Protein AF-A0AAW1JIC4-F1 (afdb_monomer_lite)

pLDDT: mean 74.6, std 15.74, range [35.25, 96.25]

Organism: Popillia japonica (NCBI:txid7064)

Foldseek 3Di:
DDPPPPDDPQADQQLRLVVCLVVDVVSVQFFDDKAFDQFPPPPPDDDPQVVPPPPPPDPVPDGPSRSRGHMDTDTDDPDDVDDPVPPDPVVVVPPPPPPPPVPPDPDDDDDDDPDDDDPPPPPDDPPPPPPPPDDPVNVVCVVCPPVNVVVVVVVVVVVVVVVD

Radius of gyration: 30.94 Å; chains: 1; bounding box: 76×45×78 Å

Secondary structure (DSSP, 8-state):
--------TT-EEHHHHHHHHHH-HHHHHHEEEEEEPPPTTTT-S---TT-S-TT---GGG--HHHHTSEEEEEE-----S-S-TTS-TTTGGG-------S--PPPPPP-----PPPP---PPP----------HHHHHHHHS-HHHHHHHHHHHHHHHHH--

InterPro domains:
  IPR052638 PiggyBac transposable element-derived [PTHR47055] (13-160)

Sequence (164 aa):
MEDIGVRFERGLTLQEALSMIEDDEDFCRKTEEIILYPPVNACEDLTDEDSGDEFDLSLNNLPGSQLGAASEVKFQSDDEWSSDDNVPLSTLTKSSKHIRNNNAKDKKKYNWENIDLTPETSTFENETIVGNRMTPVDLFSLFFDDSLLQLILDKTEYYAQIDS

Structure (mmCIF, N/CA/C/O backbone):
data_AF-A0AAW1JIC4-F1
#
_entry.id   AF-A0AAW1JIC4-F1
#
loop_
_atom_site.group_PDB
_atom_site.id
_atom_site.type_symbol
_atom_site.label_atom_id
_atom_site.label_alt_id
_atom_site.label_comp_id
_atom_site.label_asym_id
_atom_site.label_entity_id
_atom_site.label_seq_id
_atom_site.pdbx_PDB_ins_code
_atom_site.Cartn_x
_atom_site.Cartn_y
_atom_site.Cartn_z
_atom_site.occupancy
_atom_site.B_iso_or_equiv
_atom_site.auth_seq_id
_atom_site.auth_comp_id
_atom_site.auth_asym_id
_atom_site.auth_atom_id
_atom_site.pdbx_PDB_model_num
ATOM 1 N N . MET A 1 1 ? -3.499 15.198 35.604 1.00 35.25 1 MET A N 1
ATOM 2 C CA . MET A 1 1 ? -2.865 15.044 34.286 1.00 35.25 1 MET A CA 1
ATOM 3 C C . MET A 1 1 ? -4.012 14.707 33.366 1.00 35.25 1 MET A C 1
ATOM 5 O O . MET A 1 1 ? -4.685 13.722 33.626 1.00 35.25 1 MET A O 1
ATOM 9 N N . GLU A 1 2 ? -4.402 15.648 32.517 1.00 35.38 2 GLU A N 1
ATOM 10 C CA . GLU A 1 2 ? -5.624 15.539 31.720 1.00 35.38 2 GLU A CA 1
ATOM 11 C C . GLU A 1 2 ? -5.402 14.499 30.621 1.00 35.38 2 GLU A C 1
ATOM 13 O O . GLU A 1 2 ? -4.472 14.634 29.828 1.00 35.38 2 GLU A O 1
ATOM 18 N N . ASP A 1 3 ? -6.233 13.455 30.614 1.00 47.72 3 ASP A N 1
ATOM 19 C CA . ASP A 1 3 ? -6.337 12.502 29.513 1.00 47.72 3 ASP A CA 1
ATOM 20 C C . ASP A 1 3 ? -6.797 13.264 28.267 1.00 47.72 3 ASP A C 1
ATOM 22 O O . ASP A 1 3 ? -7.994 13.448 28.024 1.00 47.72 3 ASP A O 1
ATOM 26 N N . ILE A 1 4 ? -5.841 13.713 27.457 1.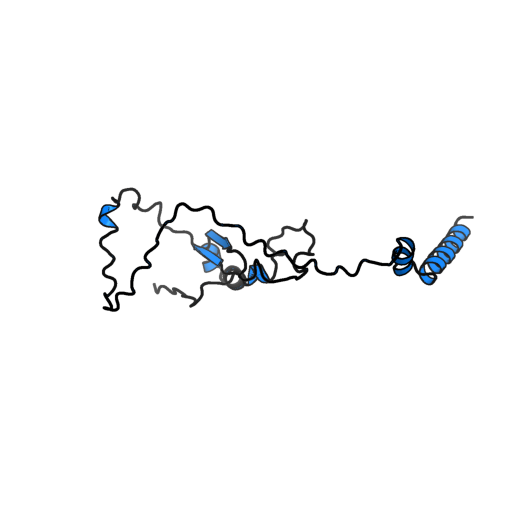00 41.34 4 ILE A N 1
ATOM 27 C CA . ILE A 1 4 ? -6.080 14.108 26.069 1.00 41.34 4 ILE A CA 1
ATOM 28 C C . ILE A 1 4 ? -6.298 12.814 25.278 1.00 41.34 4 ILE A C 1
ATOM 30 O O . ILE A 1 4 ? -5.471 12.333 24.515 1.00 41.34 4 ILE A O 1
ATOM 34 N N . GLY A 1 5 ? -7.448 12.194 25.531 1.00 44.19 5 GLY A N 1
ATOM 35 C CA . GLY A 1 5 ? -7.982 11.129 24.705 1.00 44.19 5 GLY A CA 1
ATOM 36 C C . GLY A 1 5 ? -8.587 11.766 23.468 1.00 44.19 5 GLY A C 1
ATOM 37 O O . GLY A 1 5 ? -9.788 12.043 23.448 1.00 44.19 5 GLY A O 1
ATOM 38 N N . VAL A 1 6 ? -7.765 12.032 22.453 1.00 47.19 6 VAL A N 1
ATOM 39 C CA . VAL A 1 6 ? -8.264 12.409 21.129 1.00 47.19 6 VAL A CA 1
ATOM 40 C C . VAL A 1 6 ? -9.059 11.215 20.599 1.00 47.19 6 VAL A C 1
ATOM 42 O O . VAL A 1 6 ? -8.504 10.213 20.160 1.00 47.19 6 VAL A O 1
ATOM 45 N N . ARG A 1 7 ? -10.386 11.270 20.734 1.00 44.19 7 ARG A N 1
ATOM 46 C CA . ARG A 1 7 ? -11.290 10.247 20.205 1.00 44.19 7 ARG A CA 1
ATOM 47 C C . ARG A 1 7 ? -11.749 10.683 18.826 1.00 44.19 7 ARG A C 1
ATOM 49 O O . ARG A 1 7 ? -12.688 11.464 18.701 1.00 44.19 7 ARG A O 1
ATOM 56 N N . PHE A 1 8 ? -11.077 10.172 17.806 1.00 50.06 8 PHE A N 1
ATOM 57 C CA . PHE A 1 8 ? -11.509 10.319 16.424 1.00 50.06 8 PHE A CA 1
ATOM 58 C C . PHE A 1 8 ? -12.828 9.560 16.231 1.00 50.06 8 PHE A C 1
ATOM 60 O O . PHE A 1 8 ? -12.914 8.369 16.530 1.00 50.06 8 PHE A O 1
ATOM 67 N N . GLU A 1 9 ? -13.866 10.241 15.736 1.00 50.66 9 GLU A N 1
ATOM 68 C CA . GLU A 1 9 ? -15.226 9.700 15.532 1.00 50.66 9 GLU A CA 1
ATOM 69 C C . GLU A 1 9 ? -15.273 8.462 14.605 1.00 50.66 9 GLU A C 1
ATOM 71 O O . GLU A 1 9 ? -16.305 7.792 14.532 1.00 50.66 9 GLU A O 1
ATOM 76 N N . ARG A 1 10 ? -14.165 8.147 13.910 1.00 56.78 10 ARG A N 1
ATOM 77 C CA . ARG A 1 10 ? -14.007 7.021 12.972 1.00 56.78 10 ARG A CA 1
ATOM 78 C C . ARG A 1 10 ? -12.696 6.220 13.126 1.00 56.78 10 ARG A C 1
ATOM 80 O O . ARG A 1 10 ? -12.415 5.390 12.271 1.00 56.78 10 ARG A O 1
ATOM 87 N N . GLY A 1 11 ? -11.932 6.419 14.205 1.00 72.31 11 GLY A N 1
ATOM 88 C CA . GLY A 1 11 ? -10.557 5.895 14.319 1.00 72.31 11 GLY A CA 1
ATOM 89 C C . GLY A 1 11 ? -9.532 6.735 13.539 1.00 72.31 11 GLY A C 1
ATOM 90 O O . GLY A 1 11 ? -9.909 7.745 12.948 1.00 72.31 11 GLY A O 1
ATOM 91 N N . LEU A 1 12 ? -8.252 6.345 13.588 1.00 82.00 12 LEU A N 1
ATOM 92 C CA . LEU A 1 12 ? -7.150 6.981 12.851 1.00 82.00 12 LEU A CA 1
ATOM 93 C C . LEU A 1 12 ? -6.962 6.303 11.493 1.00 82.00 12 LEU A C 1
ATOM 95 O O . LEU A 1 12 ? -6.908 5.072 11.420 1.00 82.00 12 LEU A O 1
ATOM 99 N N . THR A 1 13 ? -6.806 7.081 10.426 1.00 90.12 13 THR A N 1
ATOM 100 C CA . THR A 1 13 ? -6.215 6.553 9.188 1.00 90.12 13 THR A CA 1
ATOM 101 C C . THR A 1 13 ? -4.721 6.306 9.386 1.00 90.12 13 THR A C 1
ATOM 103 O O . THR A 1 13 ? -4.095 6.924 10.253 1.00 90.12 13 THR A O 1
ATOM 106 N N . LEU A 1 14 ? -4.130 5.408 8.596 1.00 90.25 14 LEU A N 1
ATOM 107 C CA . LEU A 1 14 ? -2.694 5.142 8.685 1.00 90.25 14 LEU A CA 1
ATOM 108 C C . LEU A 1 14 ? -1.866 6.411 8.446 1.00 90.25 14 LEU A C 1
ATOM 110 O O . LEU A 1 14 ? -0.904 6.656 9.168 1.00 90.25 14 LEU A O 1
ATOM 114 N N . GLN A 1 15 ? -2.259 7.242 7.478 1.00 91.19 15 GLN A N 1
ATOM 115 C CA . GLN A 1 15 ? -1.583 8.513 7.224 1.00 91.19 15 GLN A CA 1
ATOM 116 C C . GLN A 1 15 ? -1.606 9.432 8.452 1.00 91.19 15 GLN A C 1
ATOM 118 O O . GLN A 1 15 ? -0.574 9.985 8.816 1.00 91.19 15 GLN A O 1
ATOM 123 N N . GLU A 1 16 ? -2.757 9.577 9.112 1.00 90.44 16 GLU A N 1
ATOM 124 C CA . GLU A 1 16 ? -2.870 10.401 10.321 1.00 90.44 16 GLU A CA 1
ATOM 125 C C . GLU A 1 16 ? -2.018 9.847 11.465 1.00 90.44 16 GLU A C 1
ATOM 127 O O . GLU A 1 16 ? -1.345 10.616 12.150 1.00 90.44 16 GLU A O 1
ATOM 132 N N . ALA A 1 17 ? -2.015 8.525 11.657 1.00 89.75 17 ALA A N 1
ATOM 133 C CA . ALA A 1 17 ? -1.195 7.876 12.673 1.00 89.75 17 ALA A CA 1
ATOM 134 C C . ALA A 1 17 ? 0.304 8.113 12.429 1.00 89.75 17 ALA A C 1
ATOM 136 O O . ALA A 1 17 ? 1.021 8.476 13.359 1.00 89.75 17 ALA A O 1
ATOM 137 N N . LEU A 1 18 ? 0.769 7.966 11.184 1.00 90.12 18 LEU A N 1
ATOM 138 C CA . LEU A 1 18 ? 2.163 8.223 10.815 1.00 90.12 18 LEU A CA 1
ATOM 139 C C . LEU A 1 18 ? 2.533 9.698 10.992 1.00 90.12 18 LEU A C 1
ATOM 141 O O . LEU A 1 18 ? 3.547 9.986 11.620 1.00 90.12 18 LEU A O 1
ATOM 145 N N . SER A 1 19 ? 1.690 10.631 10.539 1.00 90.19 19 SER A N 1
ATOM 146 C CA . SER A 1 19 ? 1.935 12.066 10.735 1.00 90.19 19 SER A CA 1
ATOM 147 C C . SER A 1 19 ? 2.032 12.438 12.216 1.00 90.19 19 SER A C 1
ATOM 149 O O . SER A 1 19 ? 2.903 13.211 12.594 1.00 90.19 19 SER A O 1
ATOM 151 N N . MET A 1 20 ? 1.205 11.848 13.085 1.00 89.25 20 MET A N 1
ATOM 152 C CA . MET A 1 20 ? 1.302 12.082 14.533 1.00 89.25 20 MET A CA 1
ATOM 153 C C . MET A 1 20 ? 2.606 11.549 15.131 1.00 89.25 20 MET A C 1
ATOM 155 O O . MET A 1 20 ? 3.162 12.177 16.025 1.00 89.25 20 MET A O 1
ATOM 159 N N . ILE A 1 21 ? 3.108 10.414 14.642 1.00 89.44 21 ILE A N 1
ATOM 160 C CA . ILE A 1 21 ? 4.390 9.845 15.086 1.00 89.44 21 ILE A CA 1
ATOM 161 C C . ILE A 1 21 ? 5.571 10.697 14.611 1.00 89.44 21 ILE A C 1
ATOM 163 O O . ILE A 1 21 ? 6.561 10.820 15.329 1.00 89.44 21 ILE A O 1
ATOM 167 N N . GLU A 1 22 ? 5.486 11.279 13.417 1.00 88.94 22 GLU A N 1
ATOM 168 C CA . GLU A 1 22 ? 6.539 12.136 12.867 1.00 88.94 22 GLU A CA 1
ATOM 169 C C . GLU A 1 22 ? 6.579 13.519 13.534 1.00 88.94 22 GLU A C 1
ATOM 171 O O . GLU A 1 22 ? 7.666 14.028 13.817 1.00 88.94 22 GLU A O 1
ATOM 176 N N . ASP A 1 23 ? 5.413 14.106 13.817 1.00 91.25 23 ASP A N 1
ATOM 177 C CA . ASP A 1 23 ? 5.299 15.468 14.349 1.00 91.25 23 ASP A CA 1
ATOM 178 C C . ASP A 1 23 ? 5.423 15.547 15.887 1.00 91.25 23 ASP A C 1
ATOM 180 O O . ASP A 1 23 ? 5.848 16.581 16.413 1.00 91.25 23 ASP A O 1
ATOM 184 N N . ASP A 1 24 ? 5.060 14.490 16.628 1.00 89.94 24 ASP A N 1
ATOM 185 C CA . ASP A 1 24 ? 5.048 14.466 18.100 1.00 89.94 24 ASP A CA 1
ATOM 186 C C . ASP A 1 24 ? 6.031 13.421 18.671 1.00 89.94 24 ASP A C 1
ATOM 188 O O . ASP A 1 24 ? 5.771 12.214 18.701 1.00 89.94 24 ASP A O 1
ATOM 192 N N . GLU A 1 25 ? 7.171 13.899 19.192 1.00 87.75 25 GLU A N 1
ATOM 193 C CA . GLU A 1 25 ? 8.197 13.053 19.822 1.00 87.75 25 GLU A CA 1
ATOM 194 C C . GLU A 1 25 ? 7.677 12.256 21.032 1.00 87.75 25 GLU A C 1
ATOM 196 O O . GLU A 1 25 ? 8.139 11.136 21.273 1.00 87.75 25 GLU A O 1
ATOM 201 N N . ASP A 1 26 ? 6.746 12.808 21.814 1.00 85.88 26 ASP A N 1
ATOM 202 C CA . ASP A 1 26 ? 6.189 12.122 22.981 1.00 85.88 26 ASP A CA 1
ATOM 203 C C . ASP A 1 26 ? 5.204 11.031 22.548 1.00 85.88 26 ASP A C 1
ATOM 205 O O . ASP A 1 26 ? 5.155 9.963 23.167 1.00 85.88 26 ASP A O 1
ATOM 209 N N . PHE A 1 27 ? 4.448 11.268 21.475 1.00 85.62 27 PHE A N 1
ATOM 210 C CA . PHE A 1 27 ? 3.596 10.262 20.840 1.00 85.62 27 PHE A CA 1
ATOM 211 C C . PHE A 1 27 ? 4.431 9.124 20.243 1.00 85.62 27 PHE A C 1
ATOM 213 O O . PHE A 1 27 ? 4.146 7.950 20.491 1.00 85.62 27 PHE A O 1
ATOM 220 N N . CYS A 1 28 ? 5.512 9.462 19.538 1.00 86.94 28 CYS A N 1
ATOM 221 C CA . CYS A 1 28 ? 6.463 8.511 18.969 1.00 86.94 28 CYS A CA 1
ATOM 222 C C . CYS A 1 28 ? 7.075 7.603 20.043 1.00 86.94 28 CYS A C 1
ATOM 224 O O . CYS A 1 28 ? 7.034 6.382 19.921 1.00 86.94 28 CYS A O 1
ATOM 226 N N . ARG A 1 29 ? 7.560 8.176 21.154 1.00 87.12 29 ARG A N 1
ATOM 227 C CA . ARG A 1 29 ? 8.162 7.404 22.260 1.00 87.12 29 ARG A CA 1
ATOM 228 C C . ARG A 1 29 ? 7.191 6.455 22.949 1.00 87.12 29 ARG A C 1
ATOM 230 O O . ARG A 1 29 ? 7.623 5.435 23.470 1.00 87.12 29 ARG A O 1
ATOM 237 N N . LYS A 1 30 ? 5.910 6.814 23.007 1.00 86.88 30 LYS A N 1
ATOM 238 C CA . LYS A 1 30 ? 4.875 5.977 23.623 1.00 86.88 30 LYS A CA 1
ATOM 239 C C . LYS A 1 30 ? 4.348 4.917 22.673 1.00 86.88 30 LYS A C 1
ATOM 241 O O . LYS A 1 30 ? 3.699 3.994 23.143 1.00 86.88 30 LYS A O 1
ATOM 246 N N . THR A 1 31 ? 4.551 5.058 21.369 1.00 86.69 31 THR A N 1
ATOM 247 C CA . THR A 1 31 ? 4.012 4.129 20.377 1.00 86.69 31 THR A CA 1
ATOM 248 C C . THR A 1 31 ? 4.856 2.857 20.336 1.00 86.69 31 THR A C 1
ATOM 250 O O . THR A 1 31 ? 6.064 2.915 20.132 1.00 86.69 31 THR A O 1
ATOM 253 N N . GLU A 1 32 ? 4.218 1.704 20.529 1.00 87.81 32 GLU A N 1
ATOM 254 C CA . GLU A 1 32 ? 4.856 0.385 20.472 1.00 87.81 32 GLU A CA 1
ATOM 255 C C . GLU A 1 32 ? 4.605 -0.289 19.117 1.00 87.81 32 GLU A C 1
ATOM 257 O O . GLU A 1 32 ? 5.537 -0.765 18.472 1.00 87.81 32 GLU A O 1
ATOM 262 N N . GLU A 1 33 ? 3.345 -0.315 18.669 1.00 88.19 33 GLU A N 1
ATOM 263 C CA . GLU A 1 33 ? 2.927 -1.019 17.453 1.00 88.19 33 GLU A CA 1
ATOM 264 C C . GLU A 1 33 ? 1.884 -0.201 16.682 1.00 88.19 33 GLU A C 1
ATOM 266 O O . GLU A 1 33 ? 1.047 0.486 17.272 1.00 88.19 33 GLU A O 1
ATOM 271 N N . ILE A 1 34 ? 1.902 -0.325 15.353 1.00 87.38 34 ILE A N 1
ATOM 272 C CA . ILE A 1 34 ? 0.835 0.152 14.469 1.00 87.38 34 ILE A CA 1
ATOM 273 C C . ILE A 1 34 ? 0.222 -1.073 13.796 1.00 87.38 34 ILE A C 1
ATOM 275 O O . ILE A 1 34 ? 0.916 -1.848 13.138 1.00 87.38 34 ILE A O 1
ATOM 279 N N . ILE A 1 35 ? -1.082 -1.248 13.964 1.00 88.25 35 ILE A N 1
ATOM 280 C CA . ILE A 1 35 ? -1.854 -2.342 13.385 1.00 88.25 35 ILE A CA 1
ATOM 281 C C . ILE A 1 35 ? -2.569 -1.813 12.144 1.00 88.25 35 ILE A C 1
ATOM 283 O O . ILE A 1 35 ? -3.330 -0.844 12.206 1.00 88.25 35 ILE A O 1
ATOM 287 N N . LEU A 1 36 ? -2.316 -2.471 11.014 1.00 87.00 36 LEU A N 1
ATOM 288 C CA . LEU A 1 36 ? -2.891 -2.136 9.717 1.00 87.00 36 LEU A CA 1
ATOM 289 C C . LEU A 1 36 ? -4.117 -2.999 9.438 1.00 87.00 36 LEU A C 1
ATOM 291 O O . LEU A 1 36 ? -4.044 -4.227 9.514 1.00 87.00 36 LEU A O 1
ATOM 295 N N . TYR A 1 37 ? -5.221 -2.363 9.057 1.00 86.31 37 TYR A N 1
ATOM 296 C CA . TYR A 1 37 ? -6.387 -3.065 8.533 1.00 86.31 37 TYR A CA 1
ATOM 297 C C . TYR A 1 37 ? -6.373 -3.080 6.999 1.00 86.31 37 TYR A C 1
ATOM 299 O O . TYR A 1 37 ? -5.749 -2.213 6.379 1.00 86.31 37 TYR A O 1
ATOM 307 N N . PRO A 1 38 ? -7.059 -4.052 6.369 1.00 85.00 38 PRO A N 1
ATOM 308 C CA . PRO A 1 38 ? -7.260 -4.040 4.927 1.00 85.00 38 PRO A CA 1
ATOM 309 C C . PRO A 1 38 ? -7.904 -2.723 4.461 1.00 85.00 38 PRO A C 1
ATOM 311 O O . PRO A 1 38 ? -8.723 -2.152 5.193 1.00 85.00 38 PRO A O 1
ATOM 314 N N . PRO A 1 39 ? -7.584 -2.246 3.248 1.00 81.62 39 PRO A N 1
ATOM 315 C CA . PRO A 1 39 ? -8.174 -1.032 2.709 1.00 81.62 39 PRO A CA 1
ATOM 316 C C . PRO A 1 39 ? -9.678 -1.223 2.469 1.00 81.62 39 PRO A C 1
ATOM 318 O O . PRO A 1 39 ? -10.148 -2.317 2.156 1.00 81.62 39 PRO A O 1
ATOM 321 N N . VAL A 1 40 ? -10.449 -0.138 2.594 1.00 72.88 40 VAL A N 1
ATOM 322 C CA . VAL A 1 40 ? -11.923 -0.153 2.463 1.00 72.88 40 VAL A CA 1
ATOM 323 C C . VAL A 1 40 ? -12.371 -0.658 1.082 1.00 72.88 40 VAL A C 1
ATOM 325 O O . VAL A 1 40 ? -13.410 -1.306 0.971 1.00 72.88 40 VAL A O 1
ATOM 328 N N . ASN A 1 41 ? -11.542 -0.432 0.062 1.00 68.50 41 ASN A N 1
ATOM 329 C CA . ASN A 1 41 ? -11.793 -0.793 -1.331 1.00 68.50 41 ASN A CA 1
ATOM 330 C C . ASN A 1 41 ? -11.065 -2.074 -1.771 1.00 68.50 41 ASN A C 1
ATOM 332 O O . ASN A 1 41 ? -10.784 -2.233 -2.952 1.00 68.50 41 ASN A O 1
ATOM 336 N N . ALA A 1 42 ? -10.786 -3.016 -0.859 1.00 59.22 42 ALA A N 1
ATOM 337 C CA . ALA A 1 42 ? -10.099 -4.277 -1.182 1.00 59.22 42 ALA A CA 1
ATOM 338 C C . ALA A 1 42 ? -10.750 -5.110 -2.316 1.00 59.22 42 ALA A C 1
ATOM 340 O O . ALA A 1 42 ? -10.124 -6.045 -2.808 1.00 59.22 42 ALA A O 1
ATOM 341 N N . CYS A 1 43 ? -11.989 -4.789 -2.717 1.00 54.69 43 CYS A N 1
ATOM 342 C CA . CYS A 1 43 ? -12.743 -5.487 -3.760 1.00 54.69 43 CYS A CA 1
ATOM 343 C C . CYS A 1 43 ? -13.437 -4.552 -4.782 1.00 54.69 43 CYS A C 1
ATOM 345 O O . CYS A 1 43 ? -14.361 -5.015 -5.448 1.00 54.69 43 CYS A O 1
ATOM 347 N N . GLU A 1 44 ? -13.101 -3.256 -4.870 1.00 57.88 44 GLU A N 1
ATOM 348 C CA . GLU A 1 44 ? -13.708 -2.356 -5.877 1.00 57.88 44 GLU A CA 1
ATOM 349 C C . GLU A 1 44 ? -12.947 -2.441 -7.218 1.00 57.88 44 GLU A C 1
ATOM 351 O O . GLU A 1 44 ? -11.726 -2.585 -7.233 1.00 57.88 44 GLU A O 1
ATOM 356 N N . ASP A 1 45 ? -13.687 -2.433 -8.333 1.00 57.44 45 ASP A N 1
ATOM 357 C CA . ASP A 1 45 ? -13.226 -2.837 -9.668 1.00 57.44 45 ASP A CA 1
ATOM 358 C C . ASP A 1 45 ? -12.035 -2.026 -10.228 1.00 57.44 45 ASP A C 1
ATOM 360 O O . ASP A 1 45 ? -12.096 -0.805 -10.362 1.00 57.44 45 ASP A O 1
ATOM 364 N N . LEU A 1 46 ? -11.025 -2.772 -10.703 1.00 57.53 46 LEU A N 1
ATOM 365 C CA . LEU A 1 46 ? -10.157 -2.468 -11.854 1.00 57.53 46 LEU A CA 1
ATOM 366 C C . LEU A 1 46 ? -9.384 -1.135 -11.835 1.00 57.53 46 LEU A C 1
ATOM 368 O O . LEU A 1 46 ? -9.575 -0.296 -12.718 1.00 57.53 46 LEU A O 1
ATOM 372 N N . THR A 1 47 ? -8.392 -1.000 -10.954 1.00 54.28 47 THR A N 1
ATOM 373 C CA . THR A 1 47 ? -7.260 -0.100 -11.231 1.00 54.28 47 THR A CA 1
ATOM 374 C C . THR A 1 47 ? -5.917 -0.772 -10.981 1.00 54.28 47 THR A C 1
ATOM 376 O O . THR A 1 47 ? -5.693 -1.440 -9.977 1.00 54.28 47 THR A O 1
ATOM 379 N N . ASP A 1 48 ? -5.023 -0.529 -11.926 1.00 58.75 48 ASP A N 1
ATOM 380 C CA . ASP A 1 48 ? -3.590 -0.793 -12.035 1.00 58.75 48 ASP A CA 1
ATOM 381 C C . ASP A 1 48 ? -2.727 -0.172 -10.914 1.00 58.75 48 ASP A C 1
ATOM 383 O O . ASP A 1 48 ? -1.522 -0.012 -11.095 1.00 58.75 48 ASP A O 1
ATOM 387 N N . GLU A 1 49 ? -3.306 0.157 -9.755 1.00 56.56 49 GLU A N 1
ATOM 388 C CA . GLU A 1 49 ? -2.620 0.842 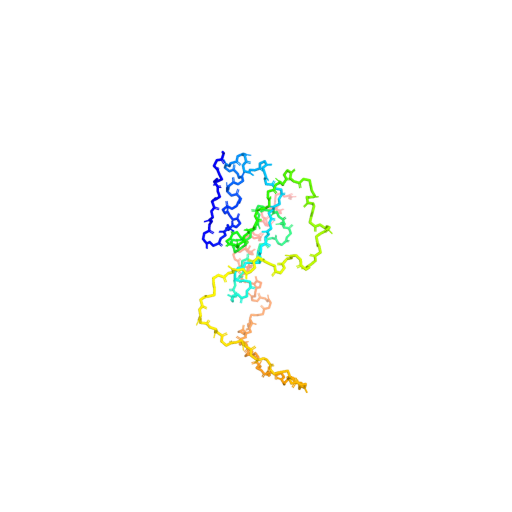-8.646 1.00 56.56 49 GLU A CA 1
ATOM 389 C C . GLU A 1 49 ? -1.563 -0.046 -7.955 1.00 56.56 49 GLU A C 1
ATOM 391 O O . GLU A 1 49 ? -0.708 0.467 -7.240 1.00 56.56 49 GLU A O 1
ATOM 396 N N . ASP A 1 50 ? -1.584 -1.359 -8.219 1.00 57.91 50 ASP A N 1
ATOM 397 C CA . ASP A 1 50 ? -0.553 -2.329 -7.813 1.00 57.91 50 ASP A CA 1
ATOM 398 C C . ASP A 1 50 ? 0.495 -2.586 -8.920 1.00 57.91 50 ASP A C 1
ATOM 400 O O . ASP A 1 50 ? 1.328 -3.474 -8.808 1.00 57.91 50 ASP A O 1
ATOM 404 N N . SER A 1 51 ? 0.503 -1.802 -10.010 1.00 60.31 51 SER A N 1
ATOM 405 C CA . SER A 1 51 ? 1.529 -1.903 -11.074 1.00 60.31 51 SER A CA 1
ATOM 406 C C . SER A 1 51 ? 2.863 -1.243 -10.691 1.00 60.31 51 SER A C 1
ATOM 408 O O . SER A 1 51 ? 3.657 -0.871 -11.562 1.00 60.31 51 SER A O 1
ATOM 410 N N . GLY A 1 52 ? 3.090 -1.038 -9.392 1.00 63.41 52 GLY A N 1
ATOM 411 C CA . GLY A 1 52 ? 4.369 -0.605 -8.847 1.00 63.41 52 GLY A CA 1
ATOM 412 C C . GLY A 1 52 ? 5.425 -1.703 -8.966 1.00 63.41 52 GLY A C 1
ATOM 413 O O . GLY A 1 52 ? 5.129 -2.846 -9.302 1.00 63.41 52 GLY A O 1
ATOM 414 N N . ASP A 1 53 ? 6.684 -1.357 -8.707 1.00 65.50 53 ASP A N 1
ATOM 415 C CA . ASP A 1 53 ? 7.758 -2.348 -8.642 1.00 65.50 53 ASP A CA 1
ATOM 416 C C . ASP A 1 53 ? 7.485 -3.304 -7.467 1.00 65.50 53 ASP A C 1
ATOM 418 O O . ASP A 1 53 ? 7.760 -2.972 -6.314 1.00 65.50 53 ASP A O 1
ATOM 422 N N . GLU A 1 54 ? 6.917 -4.481 -7.759 1.00 60.56 54 GLU A N 1
ATOM 423 C CA . GLU A 1 54 ? 6.536 -5.522 -6.784 1.00 60.56 54 GLU A CA 1
ATOM 424 C C . GLU A 1 54 ? 7.713 -5.966 -5.888 1.00 60.56 54 GLU A C 1
ATOM 426 O O . GLU A 1 54 ? 7.530 -6.658 -4.883 1.00 60.56 54 GLU A O 1
ATOM 431 N N . PHE A 1 55 ? 8.942 -5.579 -6.245 1.00 63.75 55 PHE A N 1
ATOM 432 C CA . PHE A 1 55 ? 10.166 -5.908 -5.528 1.00 63.75 55 PHE A CA 1
ATOM 433 C C . PHE A 1 55 ? 10.606 -4.849 -4.505 1.00 63.75 55 PHE A C 1
ATOM 435 O O . PHE A 1 55 ? 11.485 -5.153 -3.693 1.00 63.75 55 PHE A O 1
ATOM 442 N N . ASP A 1 56 ? 10.007 -3.653 -4.485 1.00 67.69 56 ASP A N 1
ATOM 443 C CA . ASP A 1 56 ? 10.319 -2.607 -3.501 1.00 67.69 56 ASP A CA 1
ATOM 444 C C . ASP A 1 56 ? 9.258 -2.540 -2.390 1.00 67.69 56 ASP A C 1
ATOM 446 O O . ASP A 1 56 ? 8.405 -1.651 -2.332 1.00 67.69 56 ASP A O 1
ATOM 450 N N . LEU A 1 57 ? 9.328 -3.509 -1.470 1.00 61.16 57 LEU A N 1
ATOM 451 C CA . LEU A 1 57 ? 8.482 -3.609 -0.270 1.00 61.16 57 LEU A CA 1
ATOM 452 C C . LEU A 1 57 ? 8.934 -2.640 0.842 1.00 61.16 57 LEU A C 1
ATOM 454 O O . LEU A 1 57 ? 9.120 -3.027 2.000 1.00 61.16 57 LEU A O 1
ATOM 458 N N . SER A 1 58 ? 9.161 -1.377 0.492 1.00 72.69 58 SER A N 1
ATOM 459 C CA . SER A 1 58 ? 9.502 -0.321 1.445 1.00 72.69 58 SER A CA 1
ATOM 460 C C . SER A 1 58 ? 8.247 0.186 2.158 1.00 72.69 58 SER A C 1
ATOM 462 O O . SER A 1 58 ? 7.229 0.445 1.523 1.00 72.69 58 SER A O 1
ATOM 464 N N . LEU A 1 59 ? 8.319 0.411 3.477 1.00 70.88 59 LEU A N 1
ATOM 465 C CA . LEU A 1 59 ? 7.223 1.032 4.242 1.00 70.88 59 LEU A CA 1
ATOM 466 C C . LEU A 1 59 ? 6.876 2.439 3.718 1.00 70.88 59 LEU A C 1
ATOM 468 O O . LEU A 1 59 ? 5.750 2.902 3.864 1.00 70.88 59 LEU A O 1
ATOM 472 N N . ASN A 1 60 ? 7.832 3.099 3.060 1.00 75.94 60 ASN A N 1
ATOM 4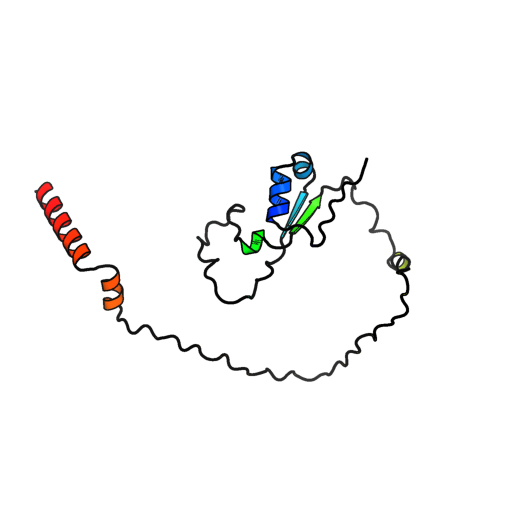73 C CA . ASN A 1 60 ? 7.621 4.394 2.413 1.00 75.94 60 ASN A CA 1
ATOM 474 C C . ASN A 1 60 ? 6.861 4.287 1.078 1.00 75.94 60 ASN A C 1
ATOM 476 O O . ASN A 1 60 ? 6.590 5.310 0.457 1.00 75.94 60 ASN A O 1
ATOM 480 N N . ASN A 1 61 ? 6.556 3.069 0.626 1.00 78.31 61 ASN A N 1
ATOM 481 C CA . ASN A 1 61 ? 5.914 2.772 -0.649 1.00 78.31 61 ASN A CA 1
ATOM 482 C C . ASN A 1 61 ? 4.574 2.039 -0.449 1.00 78.31 61 ASN A C 1
ATOM 484 O O . ASN A 1 61 ? 4.240 1.108 -1.177 1.00 78.31 61 ASN A O 1
ATOM 488 N N . LEU A 1 62 ? 3.810 2.426 0.579 1.00 80.75 62 LEU A N 1
ATOM 489 C CA . LEU A 1 62 ? 2.447 1.926 0.760 1.00 80.75 62 LEU A CA 1
ATOM 490 C C . LEU A 1 62 ? 1.494 2.603 -0.240 1.00 80.75 62 LEU A C 1
ATOM 492 O O . LEU A 1 62 ? 1.576 3.822 -0.416 1.00 80.75 62 LEU A O 1
ATOM 496 N N . PRO A 1 63 ? 0.559 1.857 -0.858 1.00 80.38 63 PRO A N 1
ATOM 497 C CA . PRO A 1 63 ? -0.400 2.440 -1.787 1.00 80.38 63 PRO A CA 1
ATOM 498 C C . PRO A 1 63 ? -1.329 3.424 -1.067 1.00 80.38 63 PRO A C 1
ATOM 500 O O . PRO A 1 63 ? -1.610 3.291 0.130 1.00 80.38 63 PRO A O 1
ATOM 503 N N . GLY A 1 64 ? -1.852 4.404 -1.807 1.00 82.56 64 GLY A N 1
ATOM 504 C CA . GLY A 1 64 ? -2.730 5.439 -1.251 1.00 82.56 64 GLY A CA 1
ATOM 505 C C . GLY A 1 64 ? -3.974 4.857 -0.573 1.00 82.56 64 GLY A C 1
ATOM 506 O O . GLY A 1 64 ? -4.395 5.331 0.484 1.00 82.56 64 GLY A O 1
ATOM 507 N N . SER A 1 65 ? -4.508 3.765 -1.123 1.00 84.50 65 SER A N 1
ATOM 508 C CA . SER A 1 65 ? -5.613 2.998 -0.542 1.00 84.50 65 SER A CA 1
ATOM 509 C C . SER A 1 65 ? -5.299 2.440 0.854 1.00 84.50 65 SER A C 1
ATOM 511 O O . SER A 1 65 ? -6.165 2.469 1.731 1.00 84.50 65 SER A O 1
ATOM 513 N N . GLN A 1 66 ? -4.060 1.996 1.095 1.00 86.88 66 GLN A N 1
ATOM 514 C CA . GLN A 1 66 ? -3.601 1.509 2.398 1.00 86.88 66 GLN A CA 1
ATOM 515 C C . GLN A 1 66 ? -3.334 2.658 3.379 1.00 86.88 66 GLN A C 1
ATOM 517 O O . GLN A 1 66 ? -3.616 2.521 4.568 1.00 86.88 66 GLN A O 1
ATOM 522 N N . LEU A 1 67 ? -2.847 3.808 2.902 1.00 88.06 67 LEU A N 1
ATOM 523 C CA . LEU A 1 67 ? -2.655 5.008 3.730 1.00 88.06 67 LEU A CA 1
ATOM 524 C C . LEU A 1 67 ? -3.985 5.586 4.240 1.00 88.06 67 LEU A C 1
ATOM 526 O O . LEU A 1 67 ? -4.062 6.066 5.372 1.00 88.06 67 LEU A O 1
ATOM 530 N N . GLY A 1 68 ? -5.040 5.503 3.426 1.00 87.12 68 GLY A N 1
ATOM 531 C CA . GLY A 1 68 ? -6.402 5.887 3.807 1.00 87.12 68 GLY A CA 1
ATOM 532 C C . GLY A 1 68 ? -7.155 4.829 4.622 1.00 87.12 68 GLY A 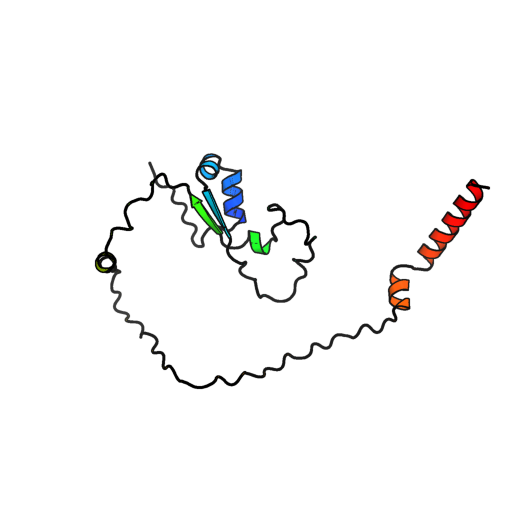C 1
ATOM 533 O O . GLY A 1 68 ? -8.268 5.094 5.082 1.00 87.12 68 GLY A O 1
ATOM 534 N N . ALA A 1 69 ? -6.583 3.634 4.800 1.00 87.44 69 ALA A N 1
ATOM 535 C CA . ALA A 1 69 ? -7.196 2.570 5.582 1.00 87.44 69 ALA A CA 1
ATOM 536 C C . ALA A 1 69 ? -7.197 2.909 7.078 1.00 87.44 69 ALA A C 1
ATOM 538 O O . ALA A 1 69 ? -6.352 3.656 7.578 1.00 87.44 69 ALA A O 1
ATOM 539 N N . ALA A 1 70 ? -8.153 2.327 7.803 1.00 88.94 70 ALA A N 1
ATOM 540 C CA . ALA A 1 70 ? -8.183 2.429 9.254 1.00 88.94 70 ALA A CA 1
ATOM 541 C C . ALA A 1 70 ? -6.942 1.756 9.867 1.00 88.94 70 ALA A C 1
ATOM 543 O O . ALA A 1 70 ? -6.470 0.724 9.384 1.00 88.94 70 ALA A O 1
ATOM 544 N N . SER A 1 71 ? -6.435 2.329 10.953 1.00 88.62 71 SER A N 1
ATOM 545 C CA . SER A 1 71 ? -5.286 1.815 11.692 1.00 88.62 71 SER A CA 1
ATOM 546 C C . SER A 1 71 ? -5.481 1.983 13.195 1.00 88.62 71 SER A C 1
ATOM 548 O O . SER A 1 71 ? -6.216 2.860 13.660 1.00 88.62 71 SER A O 1
ATOM 550 N N . GLU A 1 72 ? -4.819 1.122 13.960 1.00 88.62 72 GLU A N 1
ATOM 551 C CA . GLU A 1 72 ? -4.788 1.194 15.418 1.00 88.62 72 GLU A CA 1
ATOM 552 C C . GLU A 1 72 ? -3.350 1.378 15.896 1.00 88.62 72 GLU A C 1
ATOM 554 O O . GLU A 1 72 ? -2.447 0.669 15.459 1.00 88.62 72 GLU A O 1
ATOM 559 N N . VAL A 1 73 ? -3.142 2.327 16.809 1.00 87.81 73 VAL A N 1
ATOM 560 C CA . VAL A 1 73 ? -1.843 2.580 17.439 1.00 87.81 73 VAL A CA 1
ATOM 561 C C . VAL A 1 73 ? -1.885 2.020 18.852 1.00 87.81 73 VAL A C 1
ATOM 563 O O . VAL A 1 73 ? -2.727 2.413 19.665 1.00 87.81 73 VAL A O 1
ATOM 566 N N . LYS A 1 74 ? -0.983 1.091 19.145 1.00 84.50 74 LYS A N 1
ATOM 567 C CA . LYS A 1 74 ? -0.803 0.532 20.477 1.00 84.50 74 LYS A CA 1
ATOM 568 C C . LYS A 1 74 ? 0.302 1.299 21.180 1.00 84.50 74 LYS A C 1
ATOM 570 O O . LYS A 1 74 ? 1.420 1.397 20.676 1.00 84.50 74 LYS A O 1
ATOM 575 N N . PHE A 1 75 ? -0.016 1.821 22.356 1.00 85.44 75 PHE A N 1
ATOM 576 C CA . PHE A 1 75 ? 0.963 2.483 23.202 1.00 85.44 75 PHE A CA 1
ATOM 577 C C . PHE A 1 75 ? 1.601 1.493 24.169 1.00 85.44 75 PHE A C 1
ATOM 579 O O . PHE A 1 75 ? 0.954 0.545 24.618 1.00 85.44 75 PHE A O 1
ATOM 586 N N . GLN A 1 76 ? 2.853 1.760 24.520 1.00 76.94 76 GLN A N 1
ATOM 587 C CA . GLN A 1 76 ? 3.581 1.057 25.554 1.00 76.94 76 GLN A CA 1
ATOM 588 C C . GLN A 1 76 ? 2.816 1.207 26.873 1.00 76.94 76 GLN A C 1
ATOM 590 O O . GLN A 1 76 ? 2.675 2.306 27.412 1.00 76.94 76 GLN A O 1
ATOM 595 N N . SER A 1 77 ? 2.265 0.102 27.367 1.00 67.50 77 SER A N 1
ATOM 596 C CA . SER A 1 77 ? 1.649 0.066 28.685 1.00 67.50 77 SER A CA 1
ATOM 597 C C . SER A 1 77 ? 2.748 -0.073 29.735 1.00 67.50 77 SER A C 1
ATOM 599 O O . SER A 1 77 ? 3.457 -1.079 29.745 1.00 67.50 77 SER A O 1
ATOM 601 N N . ASP A 1 78 ? 2.838 0.880 30.662 1.00 57.91 78 ASP A N 1
ATOM 602 C CA . ASP A 1 78 ? 3.627 0.714 31.897 1.00 57.91 78 ASP A CA 1
ATOM 603 C C . ASP A 1 78 ? 3.048 -0.391 32.808 1.00 57.91 78 ASP A C 1
ATOM 605 O O . ASP A 1 78 ? 3.661 -0.788 33.799 1.00 57.91 78 ASP A O 1
ATOM 609 N N . ASP A 1 79 ? 1.867 -0.914 32.465 1.00 57.22 79 ASP A N 1
ATOM 610 C CA . ASP A 1 79 ? 1.238 -2.036 33.141 1.00 57.22 79 ASP A CA 1
ATOM 611 C C . ASP A 1 79 ? 1.913 -3.352 32.730 1.00 57.22 79 ASP A C 1
ATOM 613 O O . ASP A 1 79 ? 1.485 -4.057 31.814 1.00 57.22 79 ASP A O 1
ATOM 617 N N . GLU A 1 80 ? 2.981 -3.693 33.454 1.00 53.56 80 GLU A N 1
ATOM 618 C CA . GLU A 1 80 ? 3.436 -5.067 33.660 1.00 53.56 80 GLU A CA 1
ATOM 619 C C . GLU A 1 80 ? 2.222 -5.996 33.821 1.00 53.56 80 GLU A C 1
ATOM 621 O O . GLU A 1 80 ? 1.608 -6.005 34.884 1.00 53.56 80 GLU A O 1
ATOM 626 N N . TRP A 1 81 ? 1.870 -6.760 32.777 1.00 54.69 81 TRP A N 1
ATOM 627 C CA . TRP A 1 81 ? 1.061 -7.989 32.837 1.00 54.69 81 TRP A CA 1
ATOM 628 C C . TRP A 1 81 ? 0.034 -8.013 33.984 1.00 54.69 81 TRP A C 1
ATOM 630 O O . TRP A 1 81 ? 0.089 -8.854 34.887 1.00 54.69 81 TRP A O 1
ATOM 640 N N . SER A 1 82 ? -0.873 -7.034 34.002 1.00 52.72 82 SER A N 1
ATOM 641 C CA . SER A 1 82 ? -1.691 -6.784 35.186 1.00 52.72 82 SER A CA 1
ATOM 642 C C . SER A 1 82 ? -2.906 -7.710 35.225 1.00 52.72 82 SER A C 1
ATOM 644 O O . SER A 1 82 ? -3.972 -7.429 34.688 1.00 52.72 82 SER A O 1
ATOM 646 N N . SER A 1 83 ? -2.726 -8.829 35.927 1.00 59.38 83 SER A N 1
ATOM 647 C CA . SER A 1 83 ? -3.705 -9.377 36.873 1.00 59.38 83 SER A CA 1
ATOM 648 C C . SER A 1 83 ? -5.082 -9.851 36.353 1.00 59.38 83 SER A C 1
ATOM 650 O O . SER A 1 83 ? -5.954 -10.091 37.190 1.00 59.38 83 SER A O 1
ATOM 652 N N . ASP A 1 84 ? -5.318 -10.051 35.052 1.00 58.66 84 ASP A N 1
ATOM 653 C CA . ASP A 1 84 ? -6.638 -10.528 34.572 1.00 58.66 84 ASP A CA 1
ATOM 654 C C . ASP A 1 84 ? -6.724 -12.058 34.361 1.00 58.66 84 ASP A C 1
ATOM 656 O O . ASP A 1 84 ? -7.801 -12.649 34.414 1.00 58.66 84 ASP A O 1
ATOM 660 N N . ASP A 1 85 ? -5.585 -12.754 34.271 1.00 64.25 85 ASP A N 1
ATOM 661 C CA . ASP A 1 85 ? -5.540 -14.220 34.086 1.00 64.25 85 ASP A CA 1
ATOM 662 C C . ASP A 1 85 ? -6.111 -15.023 35.273 1.00 64.25 85 ASP A C 1
ATOM 664 O O . ASP A 1 85 ? -6.413 -16.212 35.157 1.00 64.25 85 ASP A O 1
ATOM 668 N N . ASN A 1 86 ? -6.278 -14.384 36.434 1.00 70.81 86 ASN A N 1
ATOM 669 C CA . ASN A 1 86 ? -6.800 -15.017 37.648 1.00 70.81 86 ASN A CA 1
ATOM 670 C C . ASN A 1 86 ? -8.289 -14.738 37.889 1.00 70.81 86 ASN A C 1
ATOM 672 O O . ASN A 1 86 ? -8.825 -15.117 38.938 1.00 70.81 86 ASN A O 1
ATOM 676 N N . VAL A 1 87 ? -8.973 -14.069 36.958 1.00 72.31 87 VAL A N 1
ATOM 677 C CA . VAL A 1 87 ? -10.353 -13.641 37.166 1.00 72.31 87 VAL A CA 1
ATOM 678 C C . VAL A 1 87 ? -11.315 -14.667 36.546 1.00 72.31 87 VAL A C 1
ATOM 680 O O . VAL A 1 87 ? -11.322 -14.887 35.336 1.00 72.31 87 VAL A O 1
ATOM 683 N N . PRO A 1 88 ? -12.164 -15.345 37.343 1.00 76.44 88 PRO A N 1
ATOM 684 C CA . PRO A 1 88 ? -13.068 -16.354 36.803 1.00 76.44 88 PRO A CA 1
ATOM 685 C C . PRO A 1 88 ? -14.127 -15.716 35.893 1.00 76.44 88 PRO A C 1
ATOM 687 O O . PRO A 1 88 ? -14.734 -14.709 36.267 1.00 76.44 88 PRO A O 1
ATOM 690 N N . LEU A 1 89 ? -14.437 -16.358 34.754 1.00 65.56 89 LEU A N 1
ATOM 691 C CA . LEU A 1 89 ? -15.411 -15.898 33.738 1.00 65.56 89 LEU A CA 1
ATOM 692 C C . LEU A 1 89 ? -16.783 -15.468 34.304 1.00 65.56 89 LEU A C 1
ATOM 694 O O . LEU A 1 89 ? -17.499 -14.673 33.700 1.00 65.56 89 LEU A O 1
ATOM 698 N N . SER A 1 90 ? -17.166 -15.987 35.473 1.00 71.94 90 SER A N 1
ATOM 699 C CA . SER A 1 90 ? -18.409 -15.650 36.181 1.00 71.94 90 SER A CA 1
ATOM 700 C C . SER A 1 90 ? -18.471 -14.206 36.702 1.00 71.94 90 SER A C 1
ATOM 702 O O . SER A 1 90 ? -19.542 -13.719 37.076 1.00 71.94 90 SER A O 1
ATOM 704 N N . THR A 1 91 ? -17.337 -13.512 36.750 1.00 66.62 91 THR A N 1
ATOM 705 C CA . THR A 1 91 ? -17.236 -12.114 37.193 1.00 66.62 91 THR A CA 1
ATOM 706 C C . THR A 1 91 ? -17.475 -11.122 36.052 1.00 66.62 91 THR A C 1
ATOM 708 O O . THR A 1 91 ? -18.104 -10.087 36.284 1.00 66.62 91 THR A O 1
ATOM 711 N N . LEU A 1 92 ? -17.110 -11.473 34.811 1.00 61.38 92 LEU A N 1
ATOM 712 C CA . LEU A 1 92 ? -17.303 -10.648 33.609 1.00 61.38 92 LEU A CA 1
ATOM 713 C C . LEU A 1 92 ? -18.779 -10.431 33.244 1.00 61.38 92 LEU A C 1
ATOM 715 O O . LEU A 1 92 ? -19.133 -9.461 32.577 1.00 61.38 92 LEU A O 1
ATOM 719 N N . THR A 1 93 ? -19.692 -11.274 33.729 1.00 61.03 93 THR A N 1
ATOM 720 C CA . THR A 1 93 ? -21.121 -11.166 33.396 1.00 61.03 93 THR A CA 1
ATOM 721 C C . THR A 1 93 ? -21.870 -10.065 34.163 1.00 61.03 93 THR A C 1
ATOM 723 O O . THR A 1 93 ? -23.087 -9.950 34.019 1.00 61.03 93 THR A O 1
ATOM 726 N N . LYS A 1 94 ? -21.203 -9.264 35.013 1.00 57.56 94 LYS A N 1
ATOM 727 C CA . LYS A 1 94 ? -21.883 -8.319 35.926 1.00 57.56 94 LYS A CA 1
ATOM 728 C C . LYS A 1 94 ? -21.831 -6.834 35.540 1.00 57.56 94 LYS A C 1
ATOM 730 O O . LYS A 1 94 ? -22.514 -6.057 36.207 1.00 57.56 94 LYS A O 1
ATOM 735 N N . SER A 1 95 ? -21.146 -6.423 34.467 1.00 52.47 95 SER A N 1
ATOM 736 C 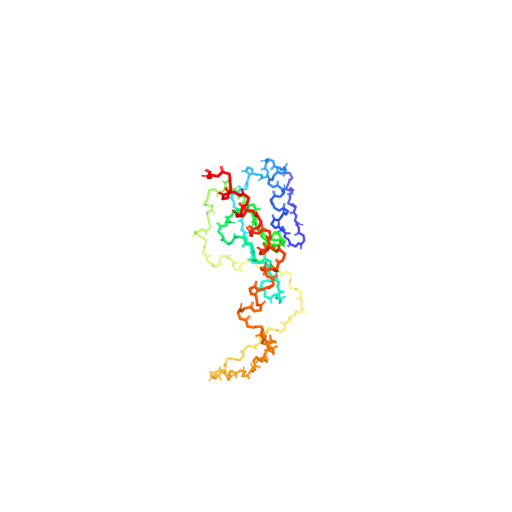CA . SER A 1 95 ? -21.127 -5.002 34.053 1.00 52.47 95 SER A CA 1
ATOM 737 C C . SER A 1 95 ? -22.053 -4.633 32.885 1.00 52.47 95 SER A C 1
ATOM 739 O O . SER A 1 95 ? -22.155 -3.458 32.546 1.00 52.47 95 SER A O 1
ATOM 741 N N . SER A 1 96 ? -22.855 -5.557 32.340 1.00 50.81 96 SER A N 1
ATOM 742 C CA . SER A 1 96 ? -23.942 -5.173 31.423 1.00 50.81 96 SER A CA 1
ATOM 743 C C . SER A 1 96 ? -25.189 -4.723 32.196 1.00 50.81 96 SER A C 1
ATOM 745 O O . SER A 1 96 ? -26.267 -5.314 32.135 1.00 50.81 96 SER A O 1
ATOM 747 N N . LYS A 1 97 ? -25.047 -3.629 32.948 1.00 49.72 97 LYS A N 1
ATOM 748 C CA . LYS A 1 97 ? -26.155 -2.695 33.182 1.00 49.72 97 LYS A CA 1
ATOM 749 C C . LYS A 1 97 ? -26.074 -1.593 32.129 1.00 49.72 97 LYS A C 1
ATOM 751 O O . LYS A 1 97 ? -26.099 -0.411 32.451 1.00 49.72 97 LYS A O 1
ATOM 756 N N . HIS A 1 98 ? -25.984 -1.986 30.859 1.00 47.75 98 HIS A N 1
ATOM 757 C CA . HIS A 1 98 ? -26.342 -1.072 29.791 1.00 47.75 98 HIS A CA 1
ATOM 758 C C . HIS A 1 98 ? -27.836 -0.781 29.936 1.00 47.75 98 HIS A C 1
ATOM 760 O O . HIS A 1 98 ? -28.657 -1.693 30.066 1.00 47.75 98 HIS A O 1
ATOM 766 N N . ILE A 1 99 ? -28.152 0.508 29.992 1.00 49.00 99 ILE A N 1
ATOM 767 C CA . ILE A 1 99 ? -29.489 1.094 29.994 1.00 49.00 99 ILE A CA 1
ATOM 768 C C . ILE A 1 99 ? -30.415 0.252 29.106 1.00 49.00 99 ILE A C 1
ATOM 770 O O . ILE A 1 99 ? -30.243 0.185 27.888 1.00 49.00 99 ILE A O 1
ATOM 774 N N . ARG A 1 100 ? -31.388 -0.424 29.727 1.00 45.09 100 ARG A N 1
ATOM 775 C CA . ARG A 1 100 ? -32.466 -1.112 29.012 1.00 45.09 100 ARG A CA 1
ATOM 776 C C . ARG A 1 100 ? -33.378 -0.045 28.414 1.00 45.09 100 ARG A C 1
ATOM 778 O O . ARG A 1 100 ? -34.388 0.316 29.008 1.00 45.09 100 ARG A O 1
ATOM 785 N N . ASN A 1 101 ? -33.023 0.465 27.240 1.00 45.41 101 ASN A N 1
ATOM 786 C CA . ASN A 1 101 ? -34.019 1.067 26.367 1.00 45.41 101 ASN A CA 1
ATOM 787 C C . ASN A 1 101 ? -34.967 -0.064 25.950 1.00 45.41 101 ASN A C 1
ATOM 789 O O . ASN A 1 101 ? -34.548 -1.027 25.309 1.00 45.41 101 ASN A O 1
ATOM 793 N N . ASN A 1 102 ? -36.232 0.034 26.366 1.00 53.72 102 ASN A N 1
ATOM 794 C CA . ASN A 1 102 ? -37.301 -0.950 26.162 1.00 53.72 102 ASN A CA 1
ATOM 795 C C . ASN A 1 102 ? -37.770 -1.062 24.697 1.00 53.72 102 ASN A C 1
ATOM 797 O O . ASN A 1 102 ? -38.958 -1.197 24.435 1.00 53.72 102 ASN A O 1
ATOM 801 N N . ASN A 1 103 ? -36.848 -1.054 23.740 1.00 57.00 103 ASN A N 1
ATOM 802 C CA . ASN A 1 103 ? -37.117 -1.484 22.376 1.00 57.00 103 ASN A CA 1
ATOM 803 C C . ASN A 1 103 ? -36.355 -2.787 22.171 1.00 57.00 103 ASN A C 1
ATOM 805 O O . ASN A 1 103 ? -35.235 -2.799 21.656 1.00 57.00 103 ASN A O 1
ATOM 809 N N . ALA A 1 104 ? -36.947 -3.881 22.654 1.00 60.44 104 ALA A N 1
ATOM 810 C CA . ALA A 1 104 ? -36.472 -5.226 22.377 1.00 60.44 104 ALA A CA 1
ATOM 811 C C . ALA A 1 104 ? -36.563 -5.449 20.863 1.00 60.44 104 ALA A C 1
ATOM 813 O O . ALA A 1 104 ? -37.606 -5.830 20.345 1.00 60.44 104 ALA A O 1
ATOM 814 N N . LYS A 1 105 ? -35.481 -5.139 20.142 1.00 67.06 105 LYS A N 1
ATOM 815 C CA . LYS A 1 105 ? -35.331 -5.542 18.747 1.00 67.06 105 LYS A CA 1
ATOM 816 C C . LYS A 1 105 ? -35.408 -7.063 18.734 1.00 67.06 105 LYS A C 1
ATOM 818 O O . LYS A 1 105 ? -34.652 -7.714 19.463 1.00 67.06 105 LYS A O 1
ATOM 823 N N . ASP A 1 106 ? -36.343 -7.604 17.962 1.00 70.06 106 ASP A N 1
ATOM 824 C CA . ASP A 1 106 ? -36.512 -9.042 17.824 1.00 70.06 106 ASP A CA 1
ATOM 825 C C . ASP A 1 106 ? -35.164 -9.679 17.493 1.00 70.06 106 ASP A C 1
ATOM 827 O O . ASP A 1 106 ? -34.472 -9.297 16.545 1.00 70.06 106 ASP A O 1
ATOM 831 N N . LYS A 1 107 ? -34.749 -10.627 18.334 1.00 72.06 107 LYS A N 1
ATOM 832 C CA . LYS A 1 107 ? -33.521 -11.379 18.100 1.00 72.06 107 LYS A CA 1
ATOM 833 C C . LYS A 1 107 ? -33.705 -12.142 16.795 1.00 72.06 107 LYS A C 1
ATOM 835 O O . LYS A 1 107 ? -34.687 -12.875 16.660 1.00 72.06 107 LYS A O 1
ATOM 840 N N . LYS A 1 108 ? -32.764 -11.983 15.858 1.00 77.88 108 LYS A N 1
ATOM 841 C CA . LYS A 1 108 ? -32.733 -12.768 14.619 1.00 77.88 108 LYS A CA 1
ATOM 842 C C . LYS A 1 108 ? -32.849 -14.249 14.987 1.00 77.88 108 LYS A C 1
ATOM 844 O O . LYS A 1 108 ? -32.018 -14.771 15.731 1.00 77.88 108 LYS A O 1
ATOM 849 N N . LYS A 1 109 ? -33.918 -14.895 14.525 1.00 78.94 109 LYS A N 1
ATOM 850 C CA . LYS A 1 109 ? -34.093 -16.342 14.633 1.00 78.94 109 LYS A CA 1
ATOM 851 C C . LYS A 1 109 ? -33.456 -16.957 13.399 1.00 78.94 109 LYS A C 1
ATOM 853 O O . LYS A 1 109 ? -33.860 -16.639 12.286 1.00 78.94 109 LYS A O 1
ATOM 858 N N . TYR A 1 110 ? -32.456 -17.796 13.619 1.00 82.88 110 TYR A N 1
ATOM 859 C CA . TYR A 1 110 ? -31.839 -18.583 12.565 1.00 82.88 110 TYR A CA 1
ATOM 860 C C . TYR A 1 110 ? -32.486 -19.961 12.563 1.00 82.88 110 TYR A C 1
ATOM 862 O O . TYR A 1 110 ? -32.556 -20.610 13.608 1.00 82.88 110 TYR A O 1
ATOM 870 N N . ASN A 1 111 ? -32.950 -20.386 11.394 1.00 80.88 111 ASN A N 1
ATOM 871 C CA . ASN A 1 111 ? -33.334 -21.764 11.148 1.00 80.88 111 ASN A CA 1
ATOM 872 C C . ASN A 1 111 ? -32.178 -22.400 10.384 1.00 80.88 111 ASN A C 1
ATOM 874 O O . ASN A 1 111 ? -31.871 -21.987 9.270 1.00 80.88 111 ASN A O 1
ATOM 878 N N . TRP A 1 112 ? -31.505 -23.347 11.026 1.00 83.12 112 TRP A N 1
ATOM 879 C CA . TRP A 1 112 ? -30.456 -24.126 10.390 1.00 83.12 112 TRP A CA 1
ATOM 880 C C . TRP A 1 112 ? -31.112 -25.295 9.674 1.00 83.12 112 TRP A C 1
ATOM 882 O O . TRP A 1 112 ? -31.734 -26.143 10.314 1.00 83.12 112 TRP A O 1
ATOM 892 N N . GLU A 1 113 ? -30.985 -25.327 8.357 1.00 85.00 113 GLU A N 1
ATOM 893 C CA . GLU A 1 113 ? -31.451 -26.435 7.536 1.00 85.00 113 GLU A CA 1
ATOM 894 C C . GLU A 1 113 ? -30.231 -27.204 7.034 1.00 85.00 113 GLU A C 1
ATOM 896 O O . GLU A 1 113 ? -29.250 -26.611 6.589 1.00 85.00 113 GLU A O 1
ATOM 901 N N . ASN A 1 114 ? -30.268 -28.532 7.154 1.00 86.12 114 ASN A N 1
ATOM 902 C CA . ASN A 1 114 ? -29.225 -29.401 6.618 1.00 86.12 114 ASN A CA 1
ATOM 903 C C . ASN A 1 114 ? -29.546 -29.687 5.148 1.00 86.12 114 ASN A C 1
ATOM 905 O O . ASN A 1 114 ? -30.100 -30.737 4.819 1.00 86.12 114 ASN A O 1
ATOM 909 N N . ILE A 1 115 ? -29.299 -28.690 4.302 1.00 89.50 115 ILE A N 1
ATOM 910 C CA . ILE A 1 115 ? -29.494 -28.766 2.859 1.00 89.50 115 ILE A CA 1
ATOM 911 C C . ILE A 1 115 ? -28.250 -28.238 2.155 1.00 89.50 115 ILE A C 1
ATOM 913 O O . ILE A 1 115 ? -27.668 -27.234 2.570 1.00 89.50 115 ILE A O 1
ATOM 917 N N . ASP A 1 116 ? -27.853 -28.919 1.086 1.00 86.44 116 ASP A N 1
ATOM 918 C CA . ASP A 1 116 ? -26.782 -28.437 0.230 1.00 86.44 116 ASP A CA 1
ATOM 919 C C . ASP A 1 116 ? -27.268 -27.195 -0.522 1.00 86.44 116 ASP A C 1
ATOM 921 O O . ASP A 1 116 ? -28.309 -27.212 -1.187 1.00 86.44 116 ASP A O 1
ATOM 925 N N . LEU A 1 117 ? -26.514 -26.103 -0.411 1.00 81.69 117 LEU A N 1
ATOM 926 C CA . LEU A 1 117 ? -26.765 -24.905 -1.200 1.00 81.69 117 LEU A CA 1
ATOM 927 C C . LEU A 1 117 ? -26.471 -25.228 -2.666 1.00 81.69 117 LEU A C 1
ATOM 929 O O . LEU A 1 117 ? -25.364 -25.642 -3.012 1.00 81.69 117 LEU A O 1
ATOM 933 N N . THR A 1 118 ? -27.454 -25.031 -3.541 1.00 80.19 118 THR A N 1
ATOM 934 C CA . THR A 1 118 ? -27.205 -25.089 -4.981 1.00 80.19 118 THR A CA 1
ATOM 935 C C . THR A 1 118 ? -26.327 -23.898 -5.354 1.00 80.19 118 THR A C 1
ATOM 937 O O . THR A 1 118 ? -26.717 -22.770 -5.041 1.00 80.19 118 THR A O 1
ATOM 940 N N . PRO A 1 119 ? -25.170 -24.099 -6.006 1.00 76.88 119 PRO A N 1
ATOM 941 C CA . PRO A 1 119 ? -24.364 -22.979 -6.455 1.00 76.88 119 PRO A CA 1
ATOM 942 C C . PRO A 1 119 ? -25.200 -22.151 -7.428 1.00 76.88 119 PRO A C 1
ATOM 944 O O . PRO A 1 119 ? -25.744 -22.689 -8.395 1.00 76.88 119 PRO A O 1
ATOM 947 N N . GLU A 1 120 ? -25.319 -20.849 -7.175 1.00 74.19 120 GLU A N 1
ATOM 948 C CA . GLU A 1 120 ? -25.788 -19.931 -8.202 1.00 74.19 120 GLU A CA 1
ATOM 949 C C . GLU A 1 120 ? -24.762 -19.988 -9.333 1.00 74.19 120 GLU A C 1
ATOM 951 O O . GLU A 1 120 ? -23.666 -19.441 -9.234 1.00 74.19 120 GLU A O 1
ATOM 956 N N . THR A 1 121 ? -25.088 -20.697 -10.413 1.00 64.81 121 THR A N 1
ATOM 957 C CA . THR A 1 121 ? -24.281 -20.716 -11.635 1.00 64.81 121 THR A CA 1
ATOM 958 C C . THR A 1 121 ? -24.510 -19.418 -12.400 1.00 64.81 121 THR A C 1
ATOM 960 O O . THR A 1 121 ? -24.889 -19.446 -13.572 1.00 64.81 121 THR A O 1
ATOM 963 N N . SER A 1 122 ? -24.351 -18.278 -11.723 1.00 67.81 122 SER A N 1
ATOM 964 C CA . SER A 1 122 ? -24.209 -16.999 -12.395 1.00 67.81 122 SER A CA 1
ATOM 965 C C . SER A 1 122 ? -22.928 -17.115 -13.207 1.00 67.81 122 SER A C 1
ATOM 967 O O . SER A 1 122 ? -21.817 -17.044 -12.684 1.00 67.81 122 SER A O 1
ATOM 969 N N . THR A 1 123 ? -23.080 -17.485 -14.474 1.00 69.56 123 THR A N 1
ATOM 970 C CA . THR A 1 123 ? -21.974 -17.522 -15.413 1.00 69.56 123 THR A CA 1
ATOM 971 C C . THR A 1 123 ? -21.494 -16.094 -15.537 1.00 69.56 123 THR A C 1
ATOM 973 O O . THR A 1 123 ? -22.260 -15.246 -15.994 1.00 69.56 123 THR A O 1
ATOM 976 N N . PHE A 1 124 ? -20.256 -15.839 -15.119 1.00 70.12 124 PHE A N 1
ATOM 977 C CA . PHE A 1 124 ? -19.577 -14.593 -15.438 1.00 70.12 124 PHE A CA 1
ATOM 978 C C . PHE A 1 124 ? -19.751 -14.340 -16.934 1.00 70.12 124 PHE A C 1
ATOM 980 O O . PHE A 1 124 ? -19.506 -15.237 -17.751 1.00 70.12 124 PHE A O 1
ATOM 987 N N . GLU A 1 125 ? -20.263 -13.162 -17.287 1.00 72.19 125 GLU A N 1
ATOM 988 C CA . GLU A 1 125 ? -20.298 -12.763 -18.683 1.00 72.19 125 GLU A CA 1
ATOM 989 C C . GLU A 1 125 ? -18.855 -12.823 -19.177 1.00 72.19 125 GLU A C 1
ATOM 991 O O . GLU A 1 125 ? -17.962 -12.227 -18.578 1.00 72.19 125 GLU A O 1
ATOM 996 N N . ASN A 1 126 ? -18.601 -13.619 -20.219 1.00 66.69 126 ASN A N 1
ATOM 997 C CA . ASN A 1 126 ? -17.301 -13.584 -20.866 1.00 66.69 126 ASN A CA 1
ATOM 998 C C . ASN A 1 126 ? -17.175 -12.176 -21.438 1.00 66.69 126 ASN A C 1
ATOM 1000 O O . ASN A 1 126 ? -17.785 -11.886 -22.471 1.00 66.69 126 ASN A O 1
ATOM 1004 N N . GLU A 1 127 ? -16.433 -11.307 -20.753 1.00 66.31 127 GLU A N 1
ATOM 1005 C CA . GLU A 1 127 ? -16.046 -10.025 -21.308 1.00 66.31 127 GLU A CA 1
ATOM 1006 C C . GLU A 1 127 ? -15.505 -10.301 -22.703 1.00 66.31 127 GLU A C 1
ATOM 1008 O O . GLU A 1 127 ? -14.645 -11.166 -22.911 1.00 66.31 127 GLU A O 1
ATOM 1013 N N . THR A 1 128 ? -16.079 -9.633 -23.698 1.00 63.25 128 THR A N 1
ATOM 1014 C CA . THR A 1 128 ? -15.569 -9.709 -25.056 1.00 63.25 128 THR A CA 1
ATOM 1015 C C . THR A 1 128 ? -14.206 -9.043 -25.050 1.00 63.25 128 THR A C 1
ATOM 1017 O O . THR A 1 128 ? -14.097 -7.846 -25.308 1.00 63.25 128 THR A O 1
ATOM 1020 N N . ILE A 1 129 ? -13.163 -9.815 -24.744 1.00 62.47 129 ILE A N 1
ATOM 1021 C CA . ILE A 1 129 ? -11.787 -9.416 -24.985 1.00 62.47 129 ILE A CA 1
ATOM 1022 C C . ILE A 1 129 ? -11.759 -9.090 -26.472 1.00 62.47 129 ILE A C 1
ATOM 1024 O O . ILE A 1 129 ? -11.972 -9.967 -27.317 1.00 62.47 129 ILE A O 1
ATOM 1028 N N . VAL A 1 130 ? -11.578 -7.813 -26.805 1.00 63.62 130 VAL A N 1
ATOM 1029 C CA . VAL A 1 130 ? -11.298 -7.401 -28.176 1.00 63.62 130 VAL A CA 1
ATOM 1030 C C . VAL A 1 130 ? -9.972 -8.065 -28.507 1.00 63.62 130 VAL A C 1
ATOM 1032 O O . VAL A 1 130 ? -8.913 -7.571 -28.137 1.00 63.62 130 VAL A O 1
ATOM 1035 N N . GLY A 1 131 ? -10.042 -9.261 -29.095 1.00 64.31 131 GLY A N 1
ATOM 1036 C CA . GLY A 1 131 ? -8.866 -10.067 -29.369 1.00 64.31 131 GLY A CA 1
ATOM 1037 C C . GLY A 1 131 ? -7.874 -9.212 -30.135 1.00 64.31 131 GLY A C 1
ATOM 1038 O O . GLY A 1 131 ? -8.243 -8.623 -31.155 1.00 64.31 131 GLY A O 1
ATOM 1039 N N . ASN A 1 132 ? -6.653 -9.101 -29.613 1.00 68.69 132 ASN A N 1
ATOM 1040 C CA . ASN A 1 132 ? -5.601 -8.351 -30.271 1.00 68.69 132 ASN A CA 1
ATOM 1041 C C . ASN A 1 132 ? -5.418 -8.930 -31.682 1.00 68.69 132 ASN A C 1
ATOM 1043 O O . ASN A 1 132 ? -4.980 -10.067 -31.847 1.00 68.69 132 ASN A O 1
ATOM 1047 N N . ARG A 1 133 ? -5.844 -8.173 -32.699 1.00 77.75 133 ARG A N 1
ATOM 1048 C CA . ARG A 1 133 ? -5.790 -8.599 -34.106 1.00 77.75 133 ARG A CA 1
ATOM 1049 C C . ARG A 1 133 ? -4.421 -8.352 -34.731 1.00 77.75 133 ARG A C 1
ATOM 1051 O O . ARG A 1 133 ? -4.237 -8.674 -35.901 1.00 77.75 133 ARG A O 1
ATOM 1058 N N . MET A 1 134 ? -3.504 -7.743 -33.984 1.00 83.44 134 MET A N 1
ATOM 1059 C CA . MET A 1 134 ? -2.164 -7.447 -34.458 1.00 83.44 134 MET A CA 1
ATOM 1060 C C . MET A 1 134 ? -1.336 -8.721 -34.476 1.00 83.44 134 MET A C 1
ATOM 1062 O O . MET A 1 134 ? -1.334 -9.508 -33.527 1.00 83.44 134 MET A O 1
ATOM 1066 N N . THR A 1 135 ? -0.617 -8.924 -35.572 1.00 89.44 135 THR A N 1
ATOM 1067 C CA . THR A 1 135 ? 0.405 -9.957 -35.611 1.00 89.44 135 THR A CA 1
ATOM 1068 C C . THR A 1 135 ? 1.576 -9.546 -34.710 1.00 89.44 135 THR A C 1
ATOM 1070 O O . THR A 1 135 ? 1.754 -8.360 -34.419 1.00 89.44 135 THR A O 1
ATOM 1073 N N . PRO A 1 136 ? 2.426 -10.492 -34.278 1.00 90.69 136 PRO A N 1
ATOM 1074 C CA . PRO A 1 136 ? 3.640 -10.156 -33.533 1.00 90.69 136 PRO A CA 1
ATOM 1075 C C . PRO A 1 136 ? 4.537 -9.132 -34.247 1.00 90.69 136 PRO A C 1
ATOM 1077 O O . PRO A 1 136 ? 5.215 -8.349 -33.590 1.00 90.69 136 PRO A O 1
ATOM 1080 N N . VAL A 1 137 ? 4.516 -9.117 -35.585 1.00 89.81 137 VAL A N 1
ATOM 1081 C CA . VAL A 1 137 ? 5.263 -8.145 -36.395 1.00 89.81 137 VAL A CA 1
ATOM 1082 C C . VAL A 1 137 ? 4.633 -6.761 -36.299 1.00 89.81 137 VAL A C 1
ATOM 1084 O O . VAL A 1 137 ? 5.352 -5.795 -36.084 1.00 89.81 137 VAL A O 1
ATOM 1087 N N . ASP A 1 138 ? 3.305 -6.662 -36.375 1.00 89.88 138 ASP A N 1
ATOM 1088 C CA . ASP A 1 138 ? 2.612 -5.376 -36.243 1.00 89.88 138 ASP A CA 1
ATOM 1089 C C . ASP A 1 138 ? 2.867 -4.751 -34.864 1.00 89.88 138 ASP A C 1
ATOM 1091 O O . ASP A 1 138 ? 3.113 -3.553 -34.766 1.00 89.88 138 ASP A O 1
ATOM 1095 N N . LEU A 1 139 ? 2.878 -5.570 -33.805 1.00 90.94 139 LEU A N 1
ATOM 1096 C CA . LEU A 1 139 ? 3.240 -5.131 -32.454 1.00 90.94 139 LEU A CA 1
ATOM 1097 C C . LEU A 1 139 ? 4.689 -4.644 -32.374 1.00 90.94 139 LEU A C 1
ATOM 1099 O O . LEU A 1 139 ? 4.955 -3.613 -31.764 1.00 90.94 139 LEU A O 1
ATOM 1103 N N . PHE A 1 140 ? 5.623 -5.363 -32.997 1.00 92.06 140 PHE A N 1
ATOM 1104 C CA . PHE A 1 140 ? 7.028 -4.964 -33.048 1.00 92.06 140 PHE A CA 1
ATOM 1105 C C . PHE A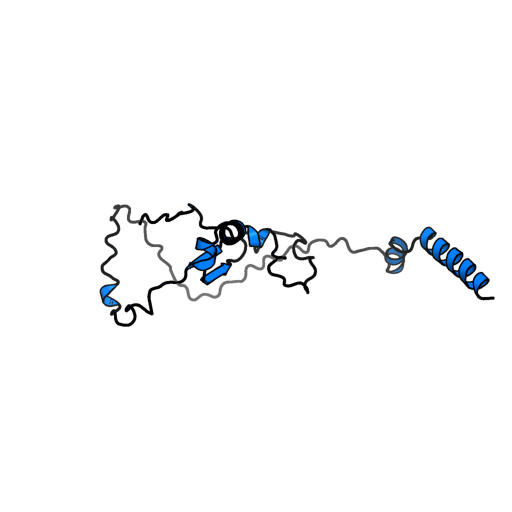 1 140 ? 7.209 -3.626 -33.780 1.00 92.06 140 PHE A C 1
ATOM 1107 O O . PHE A 1 140 ? 7.910 -2.743 -33.288 1.00 92.06 140 PHE A O 1
ATOM 1114 N N . SER A 1 141 ? 6.520 -3.443 -34.907 1.00 91.81 141 SER A N 1
ATOM 1115 C CA . SER A 1 141 ? 6.570 -2.223 -35.716 1.00 91.81 141 SER A CA 1
ATOM 1116 C C . SER A 1 141 ? 5.945 -0.995 -35.045 1.00 91.81 141 SER A C 1
ATOM 1118 O O . SER A 1 141 ? 6.232 0.119 -35.468 1.00 91.81 141 SER A O 1
ATOM 1120 N N . LEU A 1 142 ? 5.132 -1.154 -33.990 1.00 91.06 142 LEU A N 1
ATOM 1121 C CA . LEU A 1 142 ? 4.684 -0.018 -33.171 1.00 91.06 142 LEU A CA 1
ATOM 1122 C C . LEU A 1 142 ? 5.825 0.605 -32.353 1.00 91.06 142 LEU A C 1
ATOM 1124 O O . LEU A 1 142 ? 5.801 1.806 -32.098 1.00 91.06 142 LEU A O 1
ATOM 1128 N N . PHE A 1 143 ? 6.798 -0.206 -31.926 1.00 92.31 143 PHE A N 1
ATOM 1129 C CA . PHE A 1 143 ? 7.936 0.237 -31.112 1.00 92.31 143 PHE A CA 1
ATOM 1130 C C . PHE A 1 143 ? 9.191 0.514 -31.948 1.00 92.31 143 PHE A C 1
ATOM 1132 O O . PHE A 1 143 ? 9.957 1.417 -31.620 1.00 92.31 143 PHE A O 1
ATOM 1139 N N . PHE A 1 144 ? 9.403 -0.256 -33.016 1.00 93.88 144 PHE A N 1
ATOM 1140 C CA . PHE A 1 144 ? 10.516 -0.103 -33.951 1.00 93.88 144 PHE A CA 1
ATOM 1141 C C . PHE A 1 144 ? 9.995 0.403 -35.291 1.00 93.88 144 PHE A C 1
ATOM 1143 O O . PHE A 1 144 ? 9.785 -0.374 -36.225 1.00 93.88 144 PHE A O 1
ATOM 1150 N N . ASP A 1 145 ? 9.768 1.711 -35.359 1.00 93.94 145 ASP A N 1
ATOM 1151 C CA . ASP A 1 145 ? 9.361 2.374 -36.589 1.00 93.94 145 ASP A CA 1
ATOM 1152 C C . ASP A 1 145 ? 10.540 2.531 -37.566 1.00 93.94 145 ASP A C 1
ATOM 1154 O O . ASP A 1 145 ? 11.718 2.395 -37.212 1.00 93.94 145 ASP A O 1
ATOM 1158 N N . ASP A 1 146 ? 10.221 2.837 -38.823 1.00 94.69 146 ASP A N 1
ATOM 1159 C CA . ASP A 1 146 ? 11.232 3.016 -39.870 1.00 94.69 146 ASP A CA 1
ATOM 1160 C C . ASP A 1 146 ? 12.225 4.139 -39.523 1.00 94.69 146 ASP A C 1
ATOM 1162 O O . ASP A 1 146 ? 13.405 4.051 -39.867 1.00 94.69 146 ASP A O 1
ATOM 1166 N N . SER A 1 147 ? 11.779 5.164 -38.786 1.00 94.94 147 SER A N 1
ATOM 1167 C CA . SER A 1 147 ? 12.621 6.274 -38.325 1.00 94.94 147 SER A CA 1
ATOM 1168 C C . SER A 1 147 ? 13.715 5.797 -37.368 1.00 94.94 147 SER A C 1
ATOM 1170 O O . SER A 1 147 ? 14.883 6.160 -37.524 1.00 94.94 147 SER A O 1
ATOM 1172 N N . LEU A 1 148 ? 13.357 4.974 -36.376 1.00 95.44 148 LEU A N 1
ATOM 1173 C CA . LEU A 1 148 ? 14.306 4.406 -35.424 1.00 95.44 148 LEU A CA 1
ATOM 1174 C C . LEU A 1 148 ? 15.262 3.429 -36.111 1.00 95.44 148 LEU A C 1
ATOM 1176 O O . LEU A 1 148 ? 16.462 3.459 -35.841 1.00 95.44 148 LEU A O 1
ATOM 1180 N N . LEU A 1 149 ? 14.759 2.591 -37.021 1.00 95.25 149 LEU A N 1
ATOM 1181 C CA . LEU A 1 149 ? 15.600 1.679 -37.801 1.00 95.25 149 LEU A CA 1
ATOM 1182 C C . LEU A 1 149 ? 16.612 2.444 -38.659 1.00 95.25 149 LEU A C 1
ATOM 1184 O O . LEU A 1 149 ? 17.785 2.070 -38.706 1.00 95.25 149 LEU A O 1
ATOM 1188 N N . GLN A 1 150 ? 16.190 3.548 -39.274 1.00 95.44 150 GLN A N 1
ATOM 1189 C CA . GLN A 1 150 ? 17.077 4.423 -40.031 1.00 95.44 150 GLN A CA 1
ATOM 1190 C C . GLN A 1 150 ? 18.128 5.084 -39.132 1.00 95.44 150 GLN A C 1
ATOM 1192 O O . GLN A 1 150 ? 19.308 5.087 -39.471 1.00 95.44 150 GLN A O 1
ATOM 1197 N N . LEU A 1 151 ? 17.741 5.554 -37.943 1.00 96.25 151 LEU A N 1
ATOM 1198 C CA . LEU A 1 151 ? 18.685 6.103 -36.968 1.00 96.25 151 LEU A CA 1
ATOM 1199 C C . LEU A 1 151 ? 19.735 5.068 -36.534 1.00 96.25 151 LEU A C 1
ATOM 1201 O O . LEU A 1 151 ? 20.918 5.399 -36.421 1.00 96.25 151 LEU A O 1
ATOM 1205 N N . ILE A 1 152 ? 19.320 3.822 -36.290 1.00 95.88 152 ILE A N 1
ATOM 1206 C CA . ILE A 1 152 ? 20.232 2.726 -35.944 1.00 95.88 152 ILE A CA 1
ATOM 1207 C C . ILE A 1 152 ? 21.218 2.481 -37.091 1.00 95.88 152 ILE A C 1
ATOM 1209 O O . ILE A 1 152 ? 22.417 2.354 -36.836 1.00 95.88 152 ILE A O 1
ATOM 1213 N N . LEU A 1 153 ? 20.745 2.456 -38.340 1.00 95.31 153 LEU A N 1
ATOM 1214 C CA . LEU A 1 153 ? 21.596 2.277 -39.520 1.00 95.31 153 LEU A CA 1
ATOM 1215 C C . LEU A 1 153 ? 22.620 3.406 -39.664 1.00 95.31 153 LEU A C 1
ATOM 1217 O O . LEU A 1 153 ? 23.817 3.125 -39.729 1.00 95.31 153 LEU A O 1
ATOM 1221 N N . ASP A 1 154 ? 22.174 4.660 -39.616 1.00 95.88 154 ASP A N 1
ATOM 1222 C CA . ASP A 1 154 ? 23.035 5.837 -39.769 1.00 95.88 154 ASP A CA 1
ATOM 1223 C C . ASP A 1 154 ? 24.138 5.869 -38.704 1.00 95.88 154 ASP A C 1
ATOM 1225 O O . ASP A 1 154 ? 25.302 6.165 -38.984 1.00 95.88 154 ASP A O 1
ATOM 1229 N N . LYS A 1 155 ? 23.791 5.544 -37.452 1.00 95.31 155 LYS A N 1
ATOM 1230 C CA . LYS A 1 155 ? 24.772 5.480 -36.363 1.00 95.31 155 LYS A CA 1
ATOM 1231 C C . LYS A 1 155 ? 25.723 4.308 -36.522 1.00 95.31 155 LYS A C 1
ATOM 1233 O O . LYS A 1 155 ? 26.917 4.480 -36.291 1.00 95.31 155 LYS A O 1
ATOM 1238 N N . THR A 1 156 ? 25.224 3.149 -36.933 1.00 95.62 156 THR A N 1
ATOM 1239 C CA . THR A 1 156 ? 26.069 1.971 -37.158 1.00 95.62 156 THR A CA 1
ATOM 1240 C C . THR A 1 156 ? 27.098 2.242 -38.251 1.00 95.62 156 THR A C 1
ATOM 1242 O O . THR A 1 156 ? 28.275 1.951 -38.057 1.00 95.62 156 THR A O 1
ATOM 1245 N N . GLU A 1 157 ? 26.692 2.865 -39.360 1.00 91.62 157 GLU A N 1
ATOM 1246 C CA . GLU A 1 157 ? 27.605 3.257 -40.437 1.00 91.62 157 GLU A CA 1
ATOM 1247 C C . GLU A 1 157 ? 28.630 4.297 -39.966 1.00 91.62 157 GLU A C 1
ATOM 1249 O O . GLU A 1 157 ? 29.829 4.127 -40.187 1.00 91.62 157 GLU A O 1
ATOM 1254 N N . TYR A 1 158 ? 28.178 5.335 -39.257 1.00 93.50 158 TYR A N 1
ATOM 1255 C CA . TYR A 1 158 ? 29.055 6.374 -38.721 1.00 93.50 158 TYR A CA 1
ATOM 1256 C C . TYR A 1 158 ? 30.154 5.806 -37.813 1.00 93.50 158 TYR A C 1
ATOM 1258 O O . TYR A 1 158 ? 31.322 6.157 -37.965 1.00 93.50 158 TYR A O 1
ATOM 1266 N N . TYR A 1 159 ? 29.803 4.912 -36.886 1.00 92.69 159 TYR A N 1
ATOM 1267 C CA . TYR A 1 159 ? 30.784 4.314 -35.978 1.00 92.69 159 TYR A CA 1
ATOM 1268 C C . TYR A 1 159 ? 31.673 3.275 -36.668 1.00 92.69 159 TYR A C 1
ATOM 1270 O O . TYR A 1 159 ? 32.865 3.226 -36.382 1.00 92.69 159 TYR A O 1
ATOM 1278 N N . ALA A 1 160 ? 31.148 2.508 -37.626 1.00 90.69 160 ALA A N 1
ATOM 1279 C CA . ALA A 1 160 ? 31.956 1.563 -38.397 1.00 90.69 160 ALA A CA 1
ATOM 1280 C C . ALA A 1 160 ? 33.053 2.257 -39.230 1.00 90.69 160 ALA A C 1
ATOM 1282 O O . ALA A 1 160 ? 34.122 1.685 -39.431 1.00 90.69 160 ALA A O 1
ATOM 1283 N N . GLN A 1 161 ? 32.811 3.491 -39.687 1.00 81.75 161 GLN A N 1
ATOM 1284 C CA . GLN A 1 161 ? 33.802 4.306 -40.399 1.00 81.75 161 GLN A CA 1
ATOM 1285 C C . GLN A 1 161 ? 34.872 4.919 -39.483 1.00 81.75 161 GLN A C 1
ATOM 1287 O O . GLN A 1 161 ? 35.937 5.282 -39.969 1.00 81.75 161 GLN A O 1
ATOM 1292 N N . ILE A 1 162 ? 34.604 5.062 -38.182 1.00 77.56 162 ILE A N 1
ATOM 1293 C CA . ILE A 1 162 ? 35.560 5.631 -37.216 1.00 77.56 162 ILE A CA 1
ATOM 1294 C C . ILE A 1 162 ? 36.642 4.613 -36.822 1.00 77.56 162 ILE A C 1
ATOM 1296 O O . ILE A 1 162 ? 37.763 5.014 -36.518 1.00 77.56 162 ILE A O 1
ATOM 1300 N N . ASP A 1 163 ? 36.322 3.317 -36.864 1.00 60.28 163 ASP A N 1
ATOM 1301 C CA . ASP A 1 163 ? 37.217 2.224 -36.455 1.00 60.28 163 ASP A CA 1
ATOM 1302 C C . ASP A 1 163 ? 37.969 1.535 -37.626 1.00 60.28 163 ASP A C 1
ATOM 1304 O O . ASP A 1 163 ? 38.656 0.535 -37.401 1.00 60.28 163 ASP A O 1
ATOM 1308 N N . SER A 1 164 ? 37.865 2.039 -38.869 1.00 54.78 164 SER A N 1
ATOM 1309 C CA . SER A 1 164 ? 38.638 1.579 -40.052 1.00 54.78 164 SER A CA 1
ATOM 1310 C C . SER A 1 164 ? 39.708 2.580 -40.478 1.00 54.78 164 SER A C 1
ATOM 1312 O O . SER A 1 164 ? 40.813 2.123 -40.852 1.00 54.78 164 SER A O 1
#